Protein AF-A0A969K016-F1 (afdb_monomer_lite)

Radius of gyration: 17.63 Å; chains: 1; bounding box: 51×37×37 Å

Foldseek 3Di:
DVVQLVVLLCVLCVVLVWDFDDWDQDPVGIDTDIDFQPPHHDPCSQVSVVVSVVCSCVRCVVPPDDDDDDDDDDDDDDDDDDDDPDPPDPPPPDD

Structure (mmCIF, N/CA/C/O backbone):
data_AF-A0A969K016-F1
#
_entry.id   AF-A0A969K016-F1
#
loop_
_atom_site.group_PDB
_atom_site.id
_atom_site.type_symbol
_atom_site.label_atom_id
_atom_site.label_alt_id
_atom_site.label_comp_id
_atom_site.label_asym_id
_atom_site.label_entity_id
_atom_site.label_seq_id
_atom_site.pdbx_PDB_ins_code
_atom_site.Cartn_x
_atom_site.Cartn_y
_atom_site.Cartn_z
_atom_site.occupancy
_atom_site.B_iso_or_equiv
_atom_site.auth_seq_id
_atom_site.auth_comp_id
_atom_site.auth_asym_id
_atom_site.auth_atom_id
_atom_site.pdbx_PDB_model_num
ATOM 1 N N . MET A 1 1 ? -12.088 -6.432 14.189 1.00 77.19 1 MET A N 1
ATOM 2 C CA . MET A 1 1 ? -11.989 -5.028 13.727 1.00 77.19 1 MET A CA 1
ATOM 3 C C . MET A 1 1 ? -10.650 -4.707 13.059 1.00 77.19 1 MET A C 1
ATOM 5 O O . MET A 1 1 ? -10.617 -4.711 11.839 1.00 77.19 1 MET A O 1
ATOM 9 N N . LEU A 1 2 ? -9.537 -4.465 13.777 1.00 83.44 2 LEU A N 1
ATOM 10 C CA . LEU A 1 2 ? -8.262 -4.106 13.112 1.00 83.44 2 LEU A CA 1
ATOM 11 C C . LEU A 1 2 ? -7.672 -5.259 12.285 1.00 83.44 2 LEU A C 1
ATOM 13 O O . LEU A 1 2 ? -7.248 -5.041 11.159 1.00 83.44 2 LEU A O 1
ATOM 17 N N . HIS A 1 3 ? -7.687 -6.484 12.819 1.00 88.62 3 HIS A N 1
ATOM 18 C CA . HIS A 1 3 ? -7.251 -7.672 12.077 1.00 88.62 3 HIS A CA 1
ATOM 19 C C . HIS A 1 3 ? -8.018 -7.823 10.756 1.00 88.62 3 HIS A C 1
ATOM 21 O O . HIS A 1 3 ? -7.414 -8.054 9.719 1.00 88.62 3 HIS A O 1
ATOM 27 N N . GLU A 1 4 ? -9.347 -7.698 10.786 1.00 92.31 4 GLU A N 1
ATOM 28 C CA . GLU A 1 4 ? -10.197 -7.808 9.590 1.00 92.31 4 GLU A CA 1
ATOM 29 C C . GLU A 1 4 ? -9.878 -6.705 8.583 1.00 92.31 4 GLU A C 1
ATOM 31 O O . GLU A 1 4 ? -9.750 -6.985 7.400 1.00 92.31 4 GLU A O 1
ATOM 36 N N . PHE A 1 5 ? -9.650 -5.474 9.051 1.00 92.25 5 PHE A N 1
ATOM 37 C CA . PHE A 1 5 ? -9.220 -4.383 8.181 1.00 92.25 5 PHE A CA 1
ATOM 38 C C . PHE A 1 5 ? -7.893 -4.707 7.484 1.00 92.25 5 PHE A C 1
ATOM 40 O O . PHE A 1 5 ? -7.782 -4.564 6.270 1.00 92.25 5 PHE A O 1
ATOM 47 N N . VAL A 1 6 ? -6.899 -5.188 8.236 1.00 92.88 6 VAL A N 1
ATOM 48 C CA . VAL A 1 6 ? -5.594 -5.579 7.683 1.00 92.88 6 VAL A CA 1
ATOM 49 C C . VAL A 1 6 ? -5.743 -6.734 6.691 1.00 92.88 6 VAL A C 1
ATOM 51 O O . VAL A 1 6 ? -5.142 -6.686 5.621 1.00 92.88 6 VAL A O 1
ATOM 54 N N . ALA A 1 7 ? -6.563 -7.736 7.012 1.00 94.38 7 ALA A N 1
ATOM 55 C CA . ALA A 1 7 ? -6.844 -8.859 6.123 1.00 94.38 7 ALA A CA 1
ATOM 56 C C . ALA A 1 7 ? -7.470 -8.393 4.800 1.00 94.38 7 ALA A C 1
ATOM 58 O O . ALA A 1 7 ? -6.975 -8.762 3.739 1.00 94.38 7 ALA A O 1
ATOM 59 N N . GLU A 1 8 ? -8.473 -7.511 4.845 1.00 95.00 8 GLU A N 1
ATOM 60 C CA . GLU A 1 8 ? -9.097 -6.960 3.635 1.00 95.00 8 GLU A CA 1
ATOM 61 C C . GLU A 1 8 ? -8.121 -6.131 2.793 1.00 95.00 8 GLU A C 1
ATOM 63 O O . GLU A 1 8 ? -8.115 -6.244 1.567 1.00 95.00 8 GLU A O 1
ATOM 68 N N . VAL A 1 9 ? -7.253 -5.336 3.429 1.00 94.56 9 VAL A N 1
ATOM 69 C CA . VAL A 1 9 ? -6.205 -4.586 2.717 1.00 94.56 9 VAL A CA 1
ATOM 70 C C . VAL A 1 9 ? -5.231 -5.536 2.018 1.00 94.56 9 VAL A C 1
ATOM 72 O O . VAL A 1 9 ? -4.869 -5.290 0.870 1.00 94.56 9 VAL A O 1
ATOM 75 N N . MET A 1 10 ? -4.809 -6.619 2.679 1.00 94.88 10 MET A N 1
ATOM 76 C CA . MET A 1 10 ? -3.907 -7.608 2.079 1.00 94.88 10 MET A CA 1
ATOM 77 C C . MET A 1 10 ? -4.576 -8.383 0.940 1.00 94.88 10 MET A C 1
ATOM 79 O O . MET A 1 10 ? -3.950 -8.573 -0.097 1.00 94.88 10 MET A O 1
ATOM 83 N N . HIS A 1 11 ? -5.840 -8.784 1.099 1.00 95.69 11 HIS A N 1
ATOM 84 C CA . HIS A 1 11 ? -6.595 -9.474 0.049 1.00 95.69 11 HIS A CA 1
ATOM 85 C C . HIS A 1 11 ? -6.783 -8.592 -1.186 1.00 95.69 11 HIS A C 1
ATOM 87 O O . HIS A 1 11 ? -6.578 -9.049 -2.305 1.00 95.69 11 HIS A O 1
ATOM 93 N N . LEU A 1 12 ? -7.127 -7.315 -0.993 1.00 95.38 12 LEU A N 1
ATOM 94 C CA . LEU A 1 12 ? -7.218 -6.363 -2.098 1.00 95.38 12 LEU A CA 1
ATOM 95 C C . LEU A 1 12 ? -5.855 -6.119 -2.744 1.00 95.38 12 LEU A C 1
ATOM 97 O O . LEU A 1 12 ? -5.763 -6.072 -3.967 1.00 95.38 12 LEU A O 1
ATOM 101 N N . ALA A 1 13 ? -4.790 -5.984 -1.951 1.00 94.38 13 ALA A N 1
ATOM 102 C CA . ALA A 1 13 ? -3.451 -5.845 -2.505 1.00 94.38 13 ALA A CA 1
ATOM 103 C C . ALA A 1 13 ? -3.115 -7.036 -3.415 1.00 94.38 13 ALA A C 1
ATOM 105 O O . ALA A 1 13 ? -2.697 -6.806 -4.542 1.00 94.38 13 ALA A O 1
ATOM 106 N N . ASP A 1 14 ? -3.379 -8.270 -2.983 1.00 93.75 14 ASP A N 1
ATOM 107 C CA . ASP A 1 14 ? -3.146 -9.477 -3.785 1.00 93.75 14 ASP A CA 1
ATOM 108 C C . ASP A 1 14 ? -4.021 -9.531 -5.055 1.00 93.75 14 ASP A C 1
ATOM 110 O O . ASP A 1 14 ? -3.507 -9.740 -6.154 1.00 93.75 14 ASP A O 1
ATOM 114 N N . GLU A 1 15 ? -5.319 -9.218 -4.949 1.00 94.56 15 GLU A N 1
ATOM 115 C CA . GLU A 1 15 ? -6.265 -9.200 -6.081 1.00 94.56 15 GLU A CA 1
ATOM 116 C C . GLU A 1 15 ? -5.851 -8.201 -7.175 1.00 94.56 15 GLU A C 1
ATOM 118 O O . GLU A 1 15 ? -5.904 -8.490 -8.373 1.00 94.56 15 GLU A O 1
ATOM 123 N N . TYR A 1 16 ? -5.376 -7.024 -6.767 1.00 93.56 16 TYR A N 1
ATOM 124 C CA . TYR A 1 16 ? -4.844 -6.007 -7.672 1.00 93.56 16 TYR A CA 1
ATOM 125 C C . TYR A 1 16 ? -3.332 -6.160 -7.909 1.00 93.56 16 TYR A C 1
ATOM 127 O O . TYR A 1 16 ? -2.728 -5.273 -8.512 1.00 93.56 16 TYR A O 1
ATOM 135 N N . GLY A 1 17 ? -2.735 -7.273 -7.460 1.00 90.94 17 GLY A N 1
ATOM 136 C CA . GLY A 1 17 ? -1.320 -7.664 -7.515 1.00 90.94 17 GLY A CA 1
ATOM 137 C C . GLY A 1 17 ? -0.322 -6.572 -7.149 1.00 90.94 17 GLY A C 1
ATOM 138 O O . GLY A 1 17 ? 0.653 -6.330 -7.869 1.00 90.94 17 GLY A O 1
ATOM 139 N N . GLY A 1 18 ? -0.606 -5.900 -6.043 1.00 91.56 18 GLY A N 1
ATOM 140 C CA . GLY A 1 18 ? 0.370 -5.223 -5.212 1.00 91.56 18 GLY A CA 1
ATOM 141 C C . GLY A 1 18 ? 0.948 -6.159 -4.148 1.00 91.56 18 GLY A C 1
ATOM 142 O O . GLY A 1 18 ? 0.475 -7.268 -3.920 1.00 91.56 18 GLY A O 1
ATOM 143 N N . VAL A 1 19 ? 1.995 -5.690 -3.481 1.00 91.62 19 VAL A N 1
ATOM 144 C CA . VAL A 1 19 ? 2.725 -6.433 -2.453 1.00 91.62 19 VAL A CA 1
ATOM 145 C C . VAL A 1 19 ? 2.711 -5.635 -1.159 1.00 91.62 19 VAL A C 1
ATOM 147 O O . VAL A 1 19 ? 3.005 -4.437 -1.144 1.00 91.62 19 VAL A O 1
ATOM 150 N N . PHE A 1 20 ? 2.398 -6.303 -0.052 1.00 92.38 20 PHE A N 1
ATOM 151 C CA . PHE A 1 20 ? 2.554 -5.719 1.271 1.00 92.38 20 PHE A CA 1
ATOM 152 C C . PHE A 1 20 ? 4.042 -5.601 1.623 1.00 92.38 20 PHE A C 1
ATOM 154 O O . PHE A 1 20 ? 4.750 -6.601 1.726 1.00 92.38 20 PHE A O 1
ATOM 161 N N . SER A 1 21 ? 4.521 -4.367 1.790 1.00 89.00 21 SER A N 1
ATOM 162 C CA . SER A 1 21 ? 5.937 -4.083 2.041 1.00 89.00 21 SER A CA 1
ATOM 163 C C . SER A 1 21 ? 6.244 -4.034 3.535 1.00 89.00 21 SER A C 1
ATOM 165 O O . SER A 1 21 ? 7.189 -4.665 4.015 1.00 89.00 21 SER A O 1
ATOM 167 N N . ARG A 1 22 ? 5.452 -3.263 4.287 1.00 89.06 22 ARG A N 1
ATOM 168 C CA . ARG A 1 22 ? 5.660 -3.056 5.722 1.00 89.06 22 ARG A CA 1
ATOM 169 C C . ARG A 1 22 ? 4.414 -2.489 6.388 1.00 89.06 22 ARG A C 1
ATOM 171 O O . ARG A 1 22 ? 3.629 -1.779 5.764 1.00 89.06 22 ARG A O 1
ATOM 178 N N . MET A 1 23 ? 4.311 -2.732 7.689 1.00 90.38 23 MET A N 1
ATOM 179 C CA . MET A 1 23 ? 3.463 -1.977 8.599 1.00 90.38 23 MET A CA 1
ATOM 180 C C . MET A 1 23 ? 4.315 -1.357 9.708 1.00 90.38 23 MET A C 1
ATOM 182 O O . MET A 1 23 ? 5.181 -2.022 10.275 1.00 90.38 23 MET A O 1
ATOM 186 N N . GLU A 1 24 ? 4.089 -0.079 9.985 1.00 89.19 24 GLU A N 1
ATOM 187 C CA . GLU A 1 24 ? 4.763 0.677 11.040 1.00 89.19 24 GLU A CA 1
ATOM 188 C C . GLU A 1 24 ? 3.704 1.195 12.011 1.00 89.19 24 GLU A C 1
ATOM 190 O O . GLU A 1 24 ? 2.712 1.782 11.589 1.00 89.19 24 GLU A O 1
ATOM 195 N N . PHE A 1 25 ? 3.889 0.967 13.310 1.00 88.44 25 PHE A N 1
ATOM 196 C CA . PHE A 1 25 ? 2.993 1.489 14.340 1.00 88.44 25 PHE A CA 1
ATOM 197 C C . PHE A 1 25 ? 3.653 2.683 15.018 1.00 88.44 25 PHE A C 1
ATOM 199 O O . PHE A 1 25 ? 4.728 2.552 15.601 1.00 88.44 25 PHE A O 1
ATOM 206 N N . GLY A 1 26 ? 3.007 3.842 14.915 1.00 81.44 26 GLY A N 1
ATOM 207 C CA . GLY A 1 26 ? 3.418 5.071 15.583 1.00 81.44 26 GLY A CA 1
ATOM 208 C C . GLY A 1 26 ? 2.386 5.547 16.602 1.00 81.44 26 GLY A C 1
ATOM 209 O O . GLY A 1 26 ? 1.394 4.877 16.888 1.00 81.44 26 GLY A O 1
ATOM 210 N N . ASP A 1 27 ? 2.596 6.756 17.111 1.00 79.62 27 ASP A N 1
ATOM 211 C CA . ASP A 1 27 ? 1.688 7.451 18.033 1.00 79.62 27 ASP A CA 1
ATOM 212 C C . ASP A 1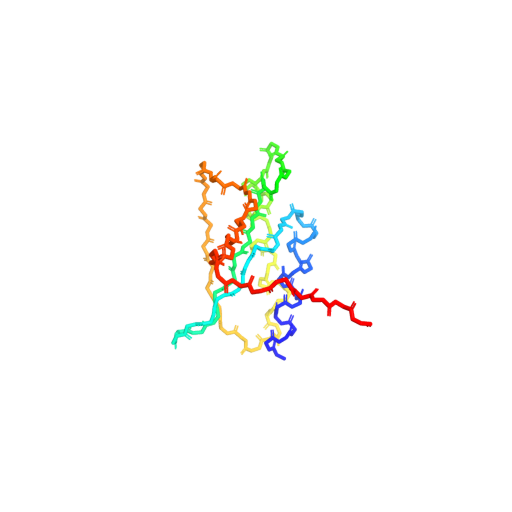 27 ? 0.311 7.770 17.413 1.00 79.62 27 ASP A C 1
ATOM 214 O O . ASP A 1 27 ? -0.693 7.841 18.116 1.00 79.62 27 ASP A O 1
ATOM 218 N N . LYS A 1 28 ? 0.254 7.925 16.085 1.00 76.88 28 LYS A N 1
ATOM 219 C CA . LYS A 1 28 ? -0.956 8.247 15.302 1.00 76.88 28 LYS A CA 1
ATOM 220 C C . LYS A 1 28 ? -1.672 7.022 14.725 1.00 76.88 28 LYS A C 1
ATOM 222 O O . LYS A 1 28 ? -2.595 7.178 13.927 1.00 76.88 28 LYS A O 1
ATOM 227 N N . GLY A 1 29 ? -1.255 5.818 15.113 1.00 82.62 29 GLY A N 1
ATOM 228 C CA . GLY A 1 29 ? -1.796 4.555 14.615 1.00 82.62 29 GLY A CA 1
ATOM 229 C C . GLY A 1 29 ? -0.847 3.813 13.672 1.00 82.62 29 GLY A C 1
ATOM 230 O O . GLY A 1 29 ? 0.352 4.089 13.616 1.00 82.62 29 GLY A O 1
ATOM 231 N N . GLY A 1 30 ? -1.394 2.822 12.966 1.00 88.75 30 GLY A N 1
ATOM 232 C CA . GLY A 1 30 ? -0.648 1.978 12.033 1.00 88.75 30 GLY A CA 1
ATOM 233 C C . GLY A 1 30 ? -0.609 2.559 10.620 1.00 88.75 30 GLY A C 1
ATOM 234 O O . GLY A 1 30 ? -1.651 2.871 10.046 1.00 88.75 30 GLY A O 1
ATOM 235 N N . LEU A 1 31 ? 0.585 2.654 10.041 1.00 91.50 31 LEU A N 1
ATOM 236 C CA . LEU A 1 31 ? 0.817 2.933 8.629 1.00 91.50 31 LEU A CA 1
ATOM 237 C C . LE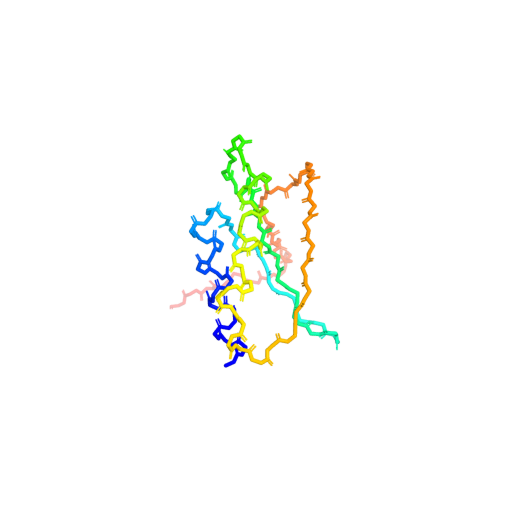U A 1 31 ? 1.092 1.619 7.899 1.00 91.50 31 LEU A C 1
ATOM 239 O O . LEU A 1 31 ? 2.043 0.914 8.228 1.00 91.50 31 LEU A O 1
ATOM 243 N N . MET A 1 32 ? 0.291 1.313 6.882 1.00 93.50 32 MET A N 1
ATOM 244 C CA . MET A 1 32 ? 0.535 0.199 5.963 1.00 93.50 32 MET A CA 1
ATOM 245 C C . MET A 1 32 ? 1.109 0.726 4.652 1.00 93.50 32 MET A C 1
ATOM 247 O O . MET A 1 32 ? 0.558 1.655 4.063 1.00 93.50 32 MET A O 1
ATOM 251 N N . VAL A 1 33 ? 2.192 0.111 4.181 1.00 93.50 33 VAL A N 1
ATOM 252 C CA . VAL A 1 33 ? 2.832 0.447 2.907 1.00 93.50 33 VAL A CA 1
ATOM 253 C C . VAL A 1 33 ? 2.650 -0.713 1.934 1.00 93.50 33 VAL A C 1
ATOM 255 O O . VAL A 1 33 ? 3.131 -1.823 2.173 1.00 93.50 33 VAL A O 1
ATOM 258 N N . LEU A 1 34 ? 1.970 -0.429 0.824 1.00 93.94 34 LEU A N 1
ATOM 259 C CA . LEU A 1 34 ? 1.752 -1.345 -0.293 1.00 93.94 34 LEU A CA 1
ATOM 260 C C . LEU A 1 34 ? 2.546 -0.866 -1.505 1.00 93.94 34 LEU A C 1
ATOM 262 O O . LEU A 1 34 ? 2.606 0.336 -1.772 1.00 93.94 34 LEU A O 1
ATOM 266 N N . TRP A 1 35 ? 3.128 -1.796 -2.251 1.00 92.88 35 TRP A N 1
ATOM 267 C CA . TRP A 1 35 ? 3.830 -1.509 -3.499 1.00 92.88 35 TRP A CA 1
ATOM 268 C C . TRP A 1 35 ? 3.070 -2.087 -4.681 1.00 92.88 35 TRP A C 1
ATOM 270 O O . TRP A 1 35 ? 2.652 -3.237 -4.652 1.00 92.88 35 TRP A O 1
ATOM 280 N N . PHE A 1 36 ? 2.951 -1.302 -5.746 1.00 92.19 36 PHE A N 1
ATOM 281 C CA . PHE A 1 36 ? 2.476 -1.762 -7.046 1.00 92.19 36 PHE A CA 1
ATOM 282 C C . PHE A 1 36 ? 3.588 -1.493 -8.050 1.00 92.19 36 PHE A C 1
ATOM 284 O O . PHE A 1 36 ? 4.020 -0.351 -8.200 1.00 92.19 36 PHE A O 1
ATOM 291 N N . GLY A 1 37 ? 4.070 -2.543 -8.707 1.00 87.50 37 GLY A N 1
ATOM 292 C CA . GLY A 1 37 ? 5.157 -2.439 -9.675 1.00 87.50 37 GLY A CA 1
ATOM 293 C C . GLY A 1 37 ? 6.544 -2.846 -9.178 1.00 87.50 37 GLY A C 1
ATOM 294 O O . GLY A 1 37 ? 7.517 -2.717 -9.917 1.00 87.50 37 GLY A O 1
ATOM 295 N N . ALA A 1 38 ? 6.649 -3.332 -7.940 1.00 82.50 38 ALA A N 1
ATOM 296 C CA . ALA A 1 38 ? 7.876 -3.883 -7.376 1.00 82.50 38 ALA A CA 1
ATOM 297 C C . ALA A 1 38 ? 7.551 -5.136 -6.540 1.00 82.50 38 ALA A C 1
ATOM 299 O O . ALA A 1 38 ? 6.612 -5.087 -5.744 1.00 82.50 38 ALA A O 1
ATOM 300 N N . PRO A 1 39 ? 8.306 -6.246 -6.675 1.00 75.38 39 PRO A N 1
ATOM 301 C CA . PRO A 1 39 ? 9.453 -6.450 -7.571 1.00 75.38 39 PRO A CA 1
ATOM 302 C C . PRO A 1 39 ? 9.057 -6.703 -9.036 1.00 75.38 39 PRO A C 1
ATOM 304 O O . PRO A 1 39 ? 9.904 -6.592 -9.917 1.00 75.38 39 PRO A O 1
ATOM 307 N N . LEU A 1 40 ? 7.789 -7.033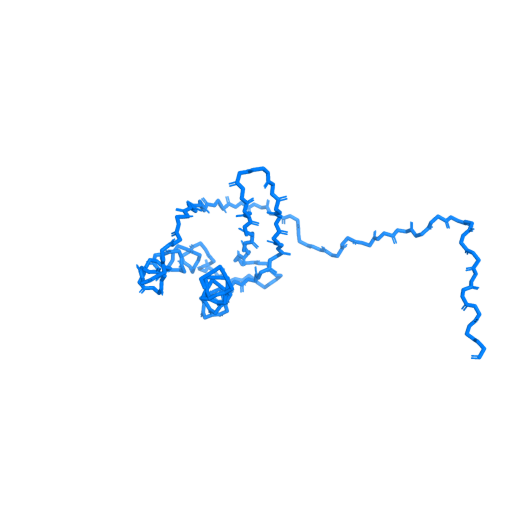 -9.295 1.00 81.94 40 LEU A N 1
ATOM 308 C CA . LEU A 1 40 ? 7.258 -7.242 -10.637 1.00 81.94 40 LEU A CA 1
ATOM 309 C C . LEU A 1 40 ? 6.488 -6.002 -11.093 1.00 81.94 40 LEU A C 1
ATOM 311 O O . LEU A 1 40 ? 5.585 -5.538 -10.395 1.00 81.94 40 LEU A O 1
ATOM 315 N N . SER A 1 41 ? 6.854 -5.479 -12.263 1.00 84.44 41 SER A N 1
ATOM 316 C CA . SER A 1 41 ? 6.239 -4.294 -12.854 1.00 84.44 41 SER A CA 1
ATOM 317 C C . SER A 1 41 ? 5.275 -4.651 -13.977 1.00 84.44 41 SER A C 1
ATOM 319 O O . SER A 1 41 ? 5.596 -5.471 -14.834 1.00 84.44 41 SER A O 1
ATOM 321 N N . HIS A 1 42 ? 4.116 -3.994 -13.987 1.00 83.81 42 HIS A N 1
ATOM 322 C CA . HIS A 1 42 ? 3.140 -4.020 -15.071 1.00 83.81 42 HIS A CA 1
ATOM 323 C C . HIS A 1 42 ? 2.977 -2.614 -15.668 1.00 83.81 42 HIS A C 1
ATOM 325 O O . HIS A 1 42 ? 3.160 -1.612 -14.979 1.00 83.81 42 HIS A O 1
ATOM 331 N N . GLU A 1 43 ? 2.571 -2.505 -16.933 1.00 86.56 43 GLU A N 1
ATOM 332 C CA . GLU A 1 43 ? 2.348 -1.199 -17.585 1.00 86.56 43 GLU A CA 1
ATOM 333 C C . GLU A 1 43 ? 1.300 -0.341 -16.855 1.00 86.56 43 GLU A C 1
ATOM 335 O O . GLU A 1 43 ? 1.376 0.885 -16.835 1.00 86.56 43 GLU A O 1
ATOM 340 N N . ASN A 1 44 ? 0.350 -0.988 -16.181 1.00 91.25 44 ASN A N 1
ATOM 341 C CA . ASN A 1 44 ? -0.787 -0.368 -15.510 1.00 91.25 44 ASN A CA 1
ATOM 342 C C . ASN A 1 44 ? -0.655 -0.322 -13.974 1.00 91.25 44 ASN A C 1
ATOM 344 O O . ASN A 1 44 ? -1.665 -0.295 -13.272 1.00 91.25 44 ASN A O 1
ATOM 348 N N . ASN A 1 45 ? 0.564 -0.292 -13.418 1.00 90.56 45 ASN A N 1
ATOM 349 C CA . ASN A 1 45 ? 0.777 -0.268 -11.959 1.00 90.56 45 ASN A CA 1
ATOM 350 C C . ASN A 1 45 ? 0.009 0.857 -11.245 1.00 90.56 45 ASN A C 1
ATOM 352 O O . ASN A 1 45 ? -0.612 0.616 -10.211 1.00 90.56 45 ASN A O 1
ATOM 356 N N . ALA A 1 46 ? 0.038 2.075 -11.798 1.00 91.31 46 ALA A N 1
ATOM 357 C CA . ALA A 1 46 ? -0.647 3.226 -11.212 1.00 91.31 46 ALA A CA 1
ATOM 358 C C . ALA A 1 46 ? -2.167 3.019 -11.192 1.00 91.31 46 ALA A C 1
ATOM 360 O O . ALA A 1 46 ? -2.806 3.217 -10.163 1.00 91.31 46 ALA A O 1
ATOM 361 N N . GLU A 1 47 ? -2.733 2.539 -12.300 1.00 93.75 47 GLU A N 1
ATOM 362 C CA . GLU A 1 47 ? -4.159 2.235 -12.397 1.00 93.75 47 GLU A CA 1
ATOM 363 C C . GLU A 1 47 ? -4.569 1.126 -11.422 1.00 93.75 47 GLU A C 1
ATOM 365 O O . GLU A 1 47 ? -5.573 1.263 -10.723 1.00 93.75 47 GLU A O 1
ATOM 370 N N . ARG A 1 48 ? -3.780 0.049 -11.322 1.00 93.44 48 ARG A N 1
ATOM 371 C CA . ARG A 1 48 ? -4.024 -1.053 -10.377 1.00 93.44 48 ARG A CA 1
ATOM 372 C C . ARG A 1 48 ? -4.013 -0.560 -8.932 1.00 93.44 48 ARG A C 1
ATOM 374 O O . ARG A 1 48 ? -4.934 -0.879 -8.184 1.00 93.44 48 ARG A O 1
ATOM 381 N N . ALA A 1 49 ? -3.044 0.282 -8.567 1.00 94.56 49 ALA A N 1
ATOM 382 C CA . ALA A 1 49 ? -2.971 0.890 -7.240 1.00 94.56 49 ALA A CA 1
ATOM 383 C C . ALA A 1 49 ? -4.189 1.785 -6.948 1.00 94.56 49 ALA A C 1
ATOM 385 O O . ALA A 1 49 ? -4.783 1.705 -5.871 1.00 94.56 49 ALA A O 1
ATOM 386 N N . THR A 1 50 ? -4.606 2.604 -7.919 1.00 95.50 50 THR A N 1
ATOM 387 C CA . THR A 1 50 ? -5.799 3.451 -7.795 1.00 95.50 50 THR A CA 1
ATOM 388 C C . THR A 1 50 ? -7.073 2.627 -7.646 1.00 95.50 50 THR A C 1
ATOM 390 O O . THR A 1 50 ? -7.866 2.908 -6.747 1.00 95.50 50 THR A O 1
ATOM 393 N N . ARG A 1 51 ? -7.263 1.587 -8.466 1.00 95.62 51 ARG A N 1
ATOM 394 C CA . ARG A 1 51 ? -8.434 0.701 -8.380 1.00 95.62 51 ARG A CA 1
ATOM 395 C C . ARG A 1 51 ? -8.470 -0.065 -7.055 1.00 95.62 51 ARG A C 1
ATOM 397 O O . ARG A 1 51 ? -9.529 -0.131 -6.437 1.00 95.62 51 ARG A O 1
ATOM 404 N N . CYS A 1 52 ? -7.322 -0.547 -6.573 1.00 95.00 52 CYS A N 1
ATOM 405 C CA . CYS A 1 52 ? -7.207 -1.160 -5.248 1.00 95.00 52 CYS A CA 1
ATOM 406 C C . CYS A 1 52 ? -7.681 -0.204 -4.148 1.00 95.00 52 CYS A C 1
ATOM 408 O O . CYS A 1 52 ? -8.476 -0.582 -3.286 1.00 95.00 52 CYS A O 1
ATOM 410 N N . LEU A 1 53 ? -7.229 1.054 -4.188 1.00 94.94 53 LEU A N 1
ATOM 411 C CA . LEU A 1 53 ? -7.623 2.043 -3.191 1.00 94.94 53 LEU A CA 1
ATOM 412 C C . LEU A 1 53 ? -9.120 2.388 -3.271 1.00 94.94 53 LEU A C 1
ATOM 414 O O . LEU A 1 53 ? -9.772 2.557 -2.242 1.00 94.94 53 LEU A O 1
ATOM 418 N N . GLN A 1 54 ? -9.676 2.473 -4.479 1.00 95.38 54 GLN A N 1
ATOM 419 C CA . GLN A 1 54 ? -11.101 2.738 -4.697 1.00 95.38 54 GLN A CA 1
ATOM 420 C C . GLN A 1 54 ? -12.005 1.591 -4.225 1.00 95.38 54 GLN A C 1
ATOM 422 O O . GLN A 1 54 ? -13.132 1.848 -3.800 1.00 95.38 54 GLN A O 1
ATOM 427 N N . ALA A 1 55 ? -11.527 0.345 -4.268 1.00 95.75 55 ALA A N 1
ATOM 428 C CA . ALA A 1 55 ? -12.269 -0.824 -3.800 1.00 95.75 55 ALA A CA 1
ATOM 429 C C . ALA A 1 55 ? -12.320 -0.930 -2.263 1.00 95.75 55 ALA A C 1
ATOM 431 O O . ALA A 1 55 ? -13.280 -1.472 -1.707 1.00 95.75 55 ALA A O 1
ATOM 432 N N . LEU A 1 56 ? -11.323 -0.371 -1.566 1.00 93.69 56 LEU A N 1
ATOM 433 C CA . LEU A 1 56 ? -11.156 -0.525 -0.120 1.00 93.69 56 LEU A CA 1
ATOM 434 C C . LEU A 1 56 ? -12.370 -0.061 0.712 1.00 93.69 56 LEU A C 1
ATOM 436 O O . LEU A 1 56 ? -12.829 -0.840 1.548 1.00 93.69 56 LEU A O 1
ATOM 440 N N . PRO A 1 57 ? -12.992 1.114 0.467 1.00 93.31 57 PRO A N 1
ATOM 441 C CA . PRO A 1 57 ? -14.201 1.516 1.183 1.00 93.31 57 PRO A CA 1
ATOM 442 C C . PRO A 1 57 ? -15.347 0.507 1.054 1.00 93.31 57 PRO A C 1
ATOM 444 O O . PRO A 1 57 ? -16.079 0.300 2.015 1.00 93.31 57 PRO A O 1
ATOM 447 N N . GLY A 1 58 ? -15.512 -0.136 -0.107 1.00 92.62 58 GLY A N 1
ATOM 448 C CA . GLY A 1 58 ? -16.559 -1.141 -0.312 1.00 92.62 58 GLY A CA 1
ATOM 449 C C . GLY A 1 58 ? -16.388 -2.355 0.600 1.00 92.62 58 GLY A C 1
ATOM 450 O O . GLY A 1 58 ? -17.373 -2.871 1.124 1.00 92.62 58 GLY A O 1
ATOM 451 N N . ARG A 1 59 ? -15.137 -2.754 0.852 1.00 90.75 59 ARG A N 1
ATOM 452 C CA . ARG A 1 59 ? -14.805 -3.899 1.705 1.00 90.75 59 ARG A CA 1
ATOM 453 C C . ARG A 1 59 ? -14.740 -3.556 3.184 1.00 90.75 59 ARG A C 1
ATOM 455 O O . ARG A 1 59 ? -15.099 -4.383 4.004 1.00 90.75 59 ARG A O 1
ATOM 462 N N . THR A 1 60 ? -14.355 -2.334 3.546 1.00 92.00 60 THR A N 1
ATOM 463 C CA . THR A 1 60 ? -14.116 -1.977 4.954 1.00 92.00 60 THR A CA 1
ATOM 464 C C . THR A 1 60 ? -15.206 -1.107 5.573 1.00 92.00 60 THR A C 1
ATOM 466 O O . THR A 1 60 ? -15.118 -0.811 6.756 1.00 92.00 60 THR A O 1
ATOM 469 N N . ARG A 1 61 ? -16.226 -0.660 4.825 1.00 88.88 61 ARG A N 1
ATOM 470 C CA . ARG A 1 61 ? -17.294 0.232 5.341 1.00 88.88 61 ARG A CA 1
ATOM 471 C C . ARG A 1 61 ? -18.049 -0.320 6.549 1.00 88.88 61 ARG A C 1
ATOM 473 O O . ARG A 1 61 ? -18.546 0.459 7.351 1.00 88.88 61 ARG A O 1
ATOM 480 N N . HIS A 1 62 ? -18.159 -1.641 6.654 1.00 89.75 62 HIS A N 1
ATOM 481 C CA . HIS A 1 62 ? -18.808 -2.312 7.780 1.00 89.75 62 HIS A CA 1
ATOM 482 C C . HIS A 1 62 ? -17.903 -2.390 9.023 1.00 89.75 62 HIS A C 1
ATOM 484 O O . HIS A 1 62 ? -18.375 -2.697 10.114 1.00 89.75 62 HIS A O 1
ATOM 490 N N . LEU A 1 63 ? -16.608 -2.104 8.867 1.00 90.62 63 LEU A N 1
ATOM 491 C CA . LEU A 1 63 ? -15.646 -2.031 9.953 1.00 90.62 63 LEU A CA 1
ATOM 492 C C . LEU A 1 63 ? -15.634 -0.594 10.481 1.00 90.62 63 LEU A C 1
ATOM 494 O O . LEU A 1 63 ? -15.395 0.349 9.730 1.00 90.62 63 LEU A O 1
ATOM 498 N N . SER A 1 64 ? -15.839 -0.414 11.786 1.00 87.94 64 SER A N 1
ATOM 499 C CA . SER A 1 64 ? -15.780 0.894 12.461 1.00 87.94 64 SER A CA 1
ATOM 500 C C . SER A 1 64 ? -14.338 1.412 12.610 1.00 87.94 64 SER A C 1
ATOM 502 O O . SER A 1 64 ? -13.906 1.774 13.703 1.00 87.94 64 SER A O 1
ATOM 504 N N . VAL A 1 65 ? -13.562 1.400 11.523 1.00 88.69 65 VAL A N 1
ATOM 505 C CA . VAL A 1 65 ? -12.147 1.786 11.475 1.00 88.69 65 VAL A CA 1
ATOM 506 C 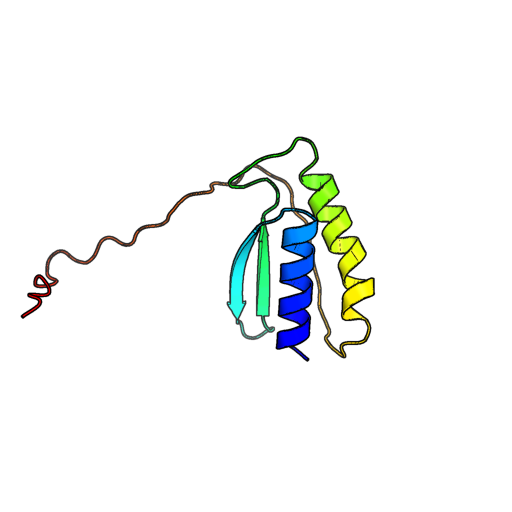C . VAL A 1 65 ? -12.006 3.072 10.671 1.00 88.69 65 VAL A C 1
ATOM 508 O O . VAL A 1 65 ? -12.372 3.134 9.499 1.00 88.69 65 VAL A O 1
ATOM 511 N N . GLN A 1 66 ? -11.441 4.103 11.296 1.00 89.19 66 GLN A N 1
ATOM 512 C CA . GLN A 1 66 ? -11.061 5.328 10.600 1.00 89.19 66 GLN A CA 1
ATOM 513 C C . GLN A 1 66 ? -9.694 5.140 9.954 1.00 89.19 66 GLN A C 1
ATOM 515 O O . GLN A 1 66 ? -8.732 4.762 10.620 1.00 89.19 66 GLN A O 1
ATOM 520 N N . TRP A 1 67 ? -9.598 5.429 8.661 1.00 91.12 67 TRP A N 1
ATOM 521 C CA . TRP A 1 67 ? -8.350 5.319 7.924 1.00 91.12 67 TRP A CA 1
ATOM 522 C C . TRP A 1 67 ? -8.222 6.438 6.895 1.00 91.12 67 TRP A C 1
ATOM 524 O O . TRP A 1 67 ? -9.191 7.087 6.498 1.00 91.12 67 TRP A O 1
ATOM 534 N N . ARG A 1 68 ? -6.980 6.673 6.486 1.00 91.94 68 ARG A N 1
ATOM 535 C CA . ARG A 1 68 ? -6.596 7.589 5.415 1.00 91.94 68 ARG A CA 1
ATOM 536 C C . ARG A 1 68 ? -5.621 6.857 4.514 1.00 91.94 68 ARG A C 1
ATOM 538 O O . ARG A 1 68 ? -4.841 6.040 4.995 1.00 91.94 68 ARG A O 1
ATOM 545 N N . ALA A 1 69 ? -5.650 7.169 3.230 1.00 93.31 69 ALA A N 1
ATOM 546 C CA . ALA A 1 69 ? -4.713 6.613 2.272 1.00 93.31 69 ALA A CA 1
ATOM 547 C C . ALA A 1 69 ? -4.259 7.687 1.290 1.00 93.31 69 ALA A C 1
ATOM 549 O O . ALA A 1 69 ? -4.986 8.639 1.005 1.00 93.31 69 ALA A O 1
ATOM 550 N N . GLY A 1 70 ? -3.051 7.501 0.775 1.00 93.25 70 GLY A N 1
ATOM 551 C CA . GLY A 1 70 ? -2.472 8.300 -0.291 1.00 93.25 70 GLY A CA 1
ATOM 552 C C . GLY A 1 70 ? -1.802 7.385 -1.304 1.00 93.25 70 GLY A C 1
ATOM 553 O O . GLY A 1 70 ? -1.400 6.270 -0.973 1.00 93.25 70 GLY A O 1
ATOM 554 N N . LEU A 1 71 ? -1.698 7.863 -2.539 1.00 93.62 71 LEU A N 1
ATOM 555 C CA . LEU A 1 71 ? -0.995 7.190 -3.623 1.00 93.62 71 LEU A CA 1
ATOM 556 C C . LEU A 1 71 ? 0.078 8.128 -4.159 1.00 93.62 71 LEU A C 1
ATOM 558 O O . LEU A 1 71 ? -0.202 9.290 -4.449 1.00 93.62 71 LEU A O 1
ATOM 562 N N . THR A 1 72 ? 1.284 7.595 -4.322 1.00 93.19 72 THR A N 1
ATOM 563 C CA . THR A 1 72 ? 2.418 8.298 -4.920 1.00 93.19 72 THR A CA 1
ATOM 564 C C . THR A 1 72 ? 3.066 7.373 -5.939 1.00 93.19 72 THR A C 1
ATOM 566 O O . THR A 1 72 ? 3.293 6.199 -5.654 1.00 93.19 72 THR A O 1
ATOM 569 N N . THR A 1 73 ? 3.377 7.899 -7.121 1.00 90.69 73 THR A N 1
ATOM 570 C CA . THR A 1 73 ? 4.075 7.172 -8.188 1.00 90.69 73 THR A CA 1
ATOM 571 C C . THR A 1 73 ? 5.452 7.779 -8.409 1.00 90.69 73 THR A C 1
ATOM 573 O O . THR A 1 73 ? 5.586 9.000 -8.459 1.00 90.69 73 THR A O 1
ATOM 576 N N . GLY A 1 74 ? 6.471 6.944 -8.581 1.00 88.44 74 GLY A N 1
ATOM 577 C CA . GLY A 1 74 ? 7.829 7.406 -8.844 1.00 88.44 74 GLY A CA 1
ATOM 578 C C . GLY A 1 74 ? 8.818 6.253 -8.923 1.00 88.44 74 GLY A C 1
ATOM 579 O O . GLY A 1 74 ? 8.456 5.093 -8.724 1.00 88.44 74 GLY A O 1
ATOM 580 N N . LEU A 1 75 ? 10.075 6.584 -9.213 1.00 86.69 75 LEU A N 1
ATOM 581 C CA . LEU A 1 75 ? 11.161 5.615 -9.183 1.00 86.69 75 LEU A CA 1
ATOM 582 C C . LEU A 1 75 ? 11.498 5.276 -7.728 1.00 86.69 75 LEU A C 1
ATOM 584 O O . LEU A 1 75 ? 11.766 6.167 -6.923 1.00 86.69 75 LEU A O 1
ATOM 588 N N . VAL A 1 76 ? 11.500 3.987 -7.403 1.00 85.06 76 VAL A N 1
ATOM 589 C CA . VAL A 1 76 ? 11.807 3.484 -6.062 1.00 85.06 76 VAL A CA 1
ATOM 590 C C . VAL A 1 76 ? 12.901 2.430 -6.137 1.00 85.06 76 VAL A C 1
ATOM 592 O O . VAL A 1 76 ? 13.014 1.702 -7.122 1.00 85.06 76 VAL A O 1
ATOM 595 N N . TRP A 1 77 ? 13.705 2.332 -5.082 1.00 83.62 77 TRP A N 1
ATOM 596 C CA . TRP A 1 77 ? 14.663 1.243 -4.939 1.00 83.62 77 TRP A CA 1
ATOM 597 C C . TRP A 1 77 ? 14.000 0.077 -4.204 1.00 83.62 77 TRP A C 1
ATOM 599 O O . TRP A 1 77 ? 13.601 0.214 -3.045 1.00 83.62 77 TRP A O 1
ATOM 609 N N . ALA A 1 78 ? 13.887 -1.065 -4.879 1.00 84.12 78 ALA A N 1
ATOM 610 C CA . ALA A 1 78 ? 13.345 -2.294 -4.316 1.00 84.12 78 ALA A CA 1
ATOM 611 C C . ALA A 1 78 ? 14.444 -3.362 -4.259 1.00 84.12 78 ALA A C 1
ATOM 613 O O . ALA A 1 78 ? 15.063 -3.685 -5.270 1.00 84.12 78 ALA A O 1
ATOM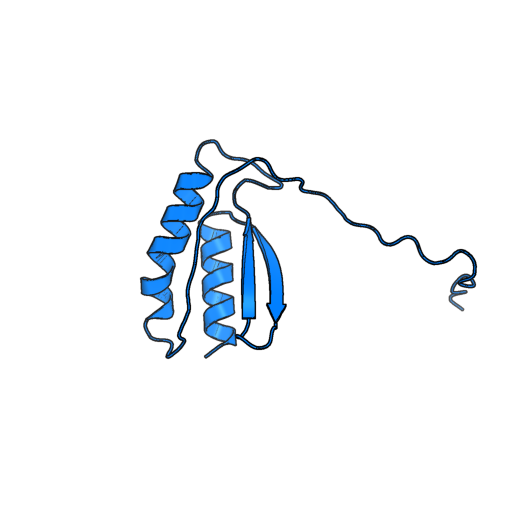 614 N N . GLY A 1 79 ? 14.693 -3.905 -3.068 1.00 84.75 79 GLY A N 1
ATOM 615 C CA . GLY A 1 79 ? 15.733 -4.903 -2.845 1.00 84.75 79 GLY A CA 1
ATOM 616 C C . GLY A 1 79 ? 15.797 -5.369 -1.394 1.00 84.75 79 GLY A C 1
ATOM 617 O O . GLY A 1 79 ? 15.189 -4.778 -0.497 1.00 84.75 79 GLY A O 1
ATOM 618 N N . ILE A 1 80 ? 16.546 -6.445 -1.159 1.00 83.75 80 ILE A N 1
ATOM 619 C CA . ILE A 1 80 ? 16.765 -6.988 0.184 1.00 83.75 80 ILE A CA 1
ATOM 620 C C . ILE A 1 80 ? 17.737 -6.071 0.931 1.00 83.75 80 ILE A C 1
ATOM 622 O O . ILE A 1 80 ? 18.849 -5.817 0.471 1.00 83.75 80 ILE A O 1
ATOM 626 N N . ARG A 1 81 ? 17.339 -5.606 2.119 1.00 79.19 81 ARG A N 1
ATOM 627 C CA . ARG A 1 81 ? 18.256 -4.961 3.066 1.00 79.19 81 ARG A CA 1
ATOM 628 C C . ARG A 1 81 ? 18.765 -6.004 4.052 1.00 79.19 81 ARG A C 1
ATOM 630 O O . ARG A 1 81 ? 18.059 -6.357 4.990 1.00 79.19 81 ARG A O 1
ATOM 637 N N . ALA A 1 82 ? 19.978 -6.497 3.829 1.00 78.12 82 ALA A N 1
ATOM 638 C CA . ALA A 1 82 ? 20.651 -7.383 4.769 1.00 78.12 82 ALA A CA 1
ATOM 639 C C . ALA A 1 82 ? 21.342 -6.568 5.872 1.00 78.12 82 ALA A C 1
ATOM 641 O O . ALA A 1 82 ? 21.989 -5.557 5.601 1.00 78.12 82 ALA A O 1
ATOM 642 N N . HIS A 1 83 ? 21.233 -7.024 7.117 1.00 80.00 83 HIS A N 1
ATOM 643 C CA . HIS A 1 83 ? 22.072 -6.534 8.205 1.00 80.00 83 HIS A CA 1
ATOM 644 C C . HIS A 1 83 ? 23.348 -7.381 8.259 1.00 80.00 83 HIS A C 1
ATOM 646 O O . HIS A 1 83 ? 23.269 -8.605 8.346 1.00 80.00 83 HIS A O 1
ATOM 652 N N . ARG A 1 84 ? 24.526 -6.745 8.206 1.00 77.12 84 ARG A N 1
ATOM 653 C CA . ARG A 1 84 ? 25.797 -7.431 8.471 1.00 77.12 84 ARG A CA 1
ATOM 654 C C . ARG A 1 84 ? 25.969 -7.537 9.992 1.00 77.12 84 ARG A C 1
ATOM 656 O O . ARG A 1 84 ? 26.084 -6.488 10.625 1.00 77.12 84 ARG A O 1
ATOM 663 N N . PRO A 1 85 ? 26.021 -8.747 10.579 1.00 71.19 85 PRO A N 1
ATOM 664 C CA . PRO A 1 85 ? 26.282 -8.892 12.005 1.00 71.19 85 PRO A CA 1
ATOM 665 C C . PRO A 1 85 ? 27.662 -8.318 12.354 1.00 71.19 85 PRO A C 1
ATOM 667 O O . PRO A 1 85 ? 28.604 -8.392 11.557 1.00 71.19 85 PRO A O 1
ATOM 670 N N . ALA A 1 86 ? 27.779 -7.719 13.541 1.00 75.44 86 ALA A N 1
ATOM 671 C CA . ALA A 1 86 ? 29.044 -7.189 14.038 1.00 75.44 86 ALA A CA 1
ATOM 672 C C . ALA A 1 86 ? 30.115 -8.294 14.054 1.00 75.44 86 ALA A C 1
ATOM 674 O O . ALA A 1 86 ? 29.829 -9.447 14.386 1.00 75.44 86 ALA A O 1
ATOM 675 N N . ALA A 1 87 ? 31.358 -7.929 13.724 1.00 70.00 87 ALA A N 1
ATOM 676 C CA . ALA A 1 87 ? 32.487 -8.847 13.530 1.00 70.00 87 ALA A CA 1
ATOM 677 C C . ALA A 1 87 ? 32.874 -9.693 14.765 1.00 70.00 87 ALA A C 1
ATOM 679 O O . ALA A 1 87 ? 33.774 -10.517 14.667 1.00 70.00 87 ALA A O 1
ATOM 680 N N . ASN A 1 88 ? 32.204 -9.505 15.907 1.00 65.94 88 ASN A N 1
ATOM 681 C CA . ASN A 1 88 ? 32.487 -10.179 17.172 1.00 65.94 88 ASN A CA 1
ATOM 682 C C . ASN A 1 88 ? 31.336 -11.082 17.660 1.00 65.94 88 ASN A C 1
ATOM 684 O O . ASN A 1 88 ? 31.217 -11.350 18.852 1.00 65.94 88 ASN A O 1
ATOM 688 N N . THR A 1 89 ? 30.452 -11.522 16.761 1.00 63.06 89 THR A N 1
ATOM 689 C CA . THR A 1 89 ? 29.418 -12.505 17.120 1.00 63.06 89 THR A CA 1
ATOM 690 C C . THR A 1 89 ? 30.035 -13.900 16.987 1.00 63.06 89 THR A C 1
ATOM 692 O O . THR A 1 89 ? 30.403 -14.262 15.866 1.00 63.06 89 THR A O 1
ATOM 695 N N . PRO A 1 90 ? 30.213 -14.677 18.074 1.00 65.19 90 PRO A N 1
ATOM 696 C CA . PRO A 1 90 ? 30.772 -16.019 17.961 1.00 65.19 90 PRO A CA 1
ATOM 697 C C . PRO A 1 90 ? 29.852 -16.886 17.089 1.00 65.19 90 PRO A C 1
ATOM 699 O O . PRO A 1 90 ? 28.630 -16.708 17.133 1.00 65.19 90 PRO A O 1
ATOM 702 N N . PRO A 1 91 ? 30.403 -17.813 16.285 1.00 63.50 91 PRO A N 1
ATOM 703 C CA . PRO A 1 91 ? 29.580 -18.715 15.497 1.00 63.50 91 PRO A CA 1
ATOM 704 C C . PRO A 1 91 ? 28.673 -19.505 16.445 1.00 63.50 91 PRO A C 1
ATOM 706 O O . PRO A 1 91 ? 29.140 -20.086 17.426 1.00 63.50 91 PRO A O 1
ATOM 709 N N . LEU A 1 92 ? 27.371 -19.513 16.155 1.00 66.06 92 LEU A N 1
ATOM 710 C CA . LEU A 1 92 ? 26.428 -20.429 16.786 1.00 66.06 92 LEU A CA 1
ATOM 711 C C . LEU A 1 92 ? 26.851 -21.852 16.409 1.00 66.06 92 LEU A C 1
ATOM 713 O O . LEU A 1 92 ? 26.539 -22.342 15.327 1.00 66.06 92 LEU A O 1
ATOM 717 N N . VAL A 1 93 ?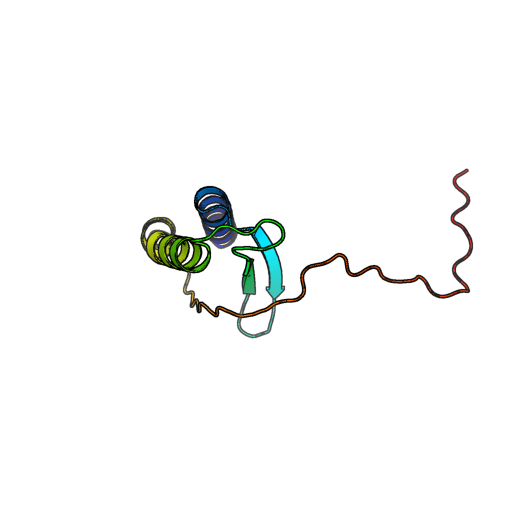 27.608 -22.497 17.295 1.00 60.31 93 VAL A N 1
ATOM 718 C CA . VAL A 1 93 ? 27.882 -23.930 17.218 1.00 60.31 93 VAL A CA 1
ATOM 719 C C . VAL A 1 93 ? 26.584 -24.635 17.596 1.00 60.31 93 VAL A C 1
ATOM 721 O O . VAL A 1 93 ? 26.243 -24.724 18.775 1.00 60.31 93 VAL A O 1
ATOM 724 N N . MET A 1 94 ? 25.833 -25.094 16.593 1.00 49.84 94 MET A N 1
ATOM 725 C CA . MET A 1 94 ? 24.787 -26.090 16.812 1.00 49.84 94 MET A CA 1
ATOM 726 C C . MET A 1 94 ? 25.467 -27.372 17.302 1.00 49.84 94 MET A C 1
ATOM 728 O O . MET A 1 94 ? 26.316 -27.929 16.606 1.00 49.84 94 MET A O 1
ATOM 732 N N . ARG A 1 95 ? 25.141 -27.767 18.534 1.00 51.62 95 ARG A N 1
ATOM 733 C CA . ARG A 1 95 ? 25.429 -29.092 19.085 1.00 51.62 95 ARG A CA 1
ATOM 734 C C . ARG A 1 95 ? 24.339 -30.069 18.680 1.00 51.62 95 ARG A C 1
ATOM 736 O O . ARG A 1 95 ? 23.175 -29.618 18.608 1.00 51.62 95 ARG A O 1
#

Secondary structure (DSSP, 8-state):
-HHHHHHHHHHHHHHTT-EEEEEEEETTEEEEEEESSSSS--TTHHHHHHHHHHHHHHHHTTS----------S-------PPPPPTT-------

pLDDT: mean 86.52, std 9.92, range [49.84, 95.75]

Sequence (95 aa):
MLHEFVAEVMHLADEYGGVFSRMEFGDKGGLMVLWFGAPLSHENNAERATRCLQALPGRTRHLSVQWRAGLTTGLVWAGIRAHRPAANTPPLVMR